Protein AF-A0A0N0JP18-F1 (afdb_monomer_lite)

Radius of gyration: 27.62 Å; chains: 1; bounding box: 71×45×60 Å

Sequence (83 aa):
MMRTAIAPGLAVLLAALLSACGTREPLTPLEGASLPTAPYGAQTKPSAEELLRRDALAAPERSVELRRRSEERQDDPFDLPPE

Secondary structure (DSSP, 8-state):
-HHHHHHHHHHHHHHHHHTTTT------PPTT--PPPPPTT-SSPPPHHHHHSPPTTTSPPP-----SS--PPPP-TT-PPP-

Structure (mmCIF, N/CA/C/O backbone):
data_AF-A0A0N0JP18-F1
#
_entry.id   AF-A0A0N0JP18-F1
#
loop_
_atom_site.group_PDB
_atom_site.id
_atom_site.type_symbol
_atom_site.label_atom_id
_atom_site.label_alt_id
_atom_site.label_comp_id
_atom_site.label_asym_id
_atom_site.label_entity_id
_atom_site.label_seq_id
_atom_site.pdbx_PDB_ins_code
_atom_site.Cartn_x
_atom_site.Cartn_y
_atom_site.Cartn_z
_atom_site.occupancy
_atom_site.B_iso_or_equiv
_atom_site.auth_seq_id
_atom_site.auth_comp_id
_atom_site.auth_asym_id
_atom_site.auth_atom_id
_atom_site.pdbx_PDB_model_num
ATOM 1 N N . MET A 1 1 ? 49.080 -14.665 15.227 1.00 51.62 1 MET A N 1
ATOM 2 C CA . MET A 1 1 ? 47.840 -15.441 15.460 1.00 51.62 1 MET A CA 1
ATOM 3 C C . MET A 1 1 ? 46.629 -14.571 15.807 1.00 51.62 1 MET A C 1
ATOM 5 O O . MET A 1 1 ? 45.569 -14.830 15.267 1.00 51.62 1 MET A O 1
ATOM 9 N N . MET A 1 2 ? 46.751 -13.508 16.616 1.00 57.28 2 MET A N 1
ATOM 10 C CA . MET A 1 2 ? 45.591 -12.667 16.985 1.00 57.28 2 MET A CA 1
ATOM 11 C C . MET A 1 2 ? 45.031 -11.812 15.827 1.00 57.28 2 MET A C 1
ATOM 13 O O . MET A 1 2 ? 43.825 -11.678 15.684 1.00 57.28 2 MET A O 1
ATOM 17 N N . ARG A 1 3 ? 45.888 -11.308 14.925 1.00 58.41 3 ARG A N 1
ATOM 18 C CA . ARG A 1 3 ? 45.483 -10.489 13.761 1.00 58.41 3 ARG A CA 1
ATOM 19 C C . ARG A 1 3 ? 44.588 -11.211 12.743 1.00 58.41 3 ARG A C 1
ATOM 21 O O . ARG A 1 3 ? 43.758 -10.567 12.116 1.00 58.41 3 ARG A O 1
ATOM 28 N N . THR A 1 4 ? 44.730 -12.527 12.591 1.00 55.81 4 THR A N 1
ATOM 29 C CA . THR A 1 4 ? 43.959 -13.328 11.621 1.00 55.81 4 THR A CA 1
ATOM 30 C C . THR A 1 4 ? 42.569 -13.717 12.134 1.00 55.81 4 THR A C 1
ATOM 32 O O . THR A 1 4 ? 41.698 -14.010 11.327 1.00 55.81 4 THR A O 1
ATOM 35 N N . ALA A 1 5 ? 42.334 -13.666 13.453 1.00 55.97 5 ALA A N 1
ATOM 36 C CA . ALA A 1 5 ? 41.024 -13.916 14.068 1.00 55.97 5 ALA A CA 1
ATOM 37 C C . ALA A 1 5 ? 40.129 -12.659 14.136 1.00 55.97 5 ALA A C 1
ATOM 39 O O . ALA A 1 5 ? 38.912 -12.769 14.254 1.00 55.97 5 ALA A O 1
ATOM 40 N N . ILE A 1 6 ? 40.715 -11.461 14.019 1.00 60.34 6 ILE A N 1
ATOM 41 C CA . ILE A 1 6 ? 39.991 -10.178 14.080 1.00 60.34 6 ILE A CA 1
ATOM 42 C C . ILE A 1 6 ? 39.193 -9.917 12.791 1.00 60.34 6 ILE A C 1
ATOM 44 O O . ILE A 1 6 ? 38.091 -9.379 12.843 1.00 60.34 6 ILE A O 1
ATOM 48 N N . ALA A 1 7 ? 39.716 -10.338 11.636 1.00 68.25 7 ALA A N 1
ATOM 49 C CA . ALA A 1 7 ? 39.075 -10.144 10.334 1.00 68.25 7 ALA A CA 1
ATOM 50 C C . ALA A 1 7 ? 37.701 -10.844 10.186 1.00 68.25 7 ALA A C 1
ATOM 52 O O . ALA A 1 7 ? 36.748 -10.166 9.799 1.00 68.25 7 ALA A O 1
ATOM 53 N N . PRO A 1 8 ? 37.532 -12.143 10.521 1.00 76.00 8 PRO A N 1
ATOM 54 C CA . PRO A 1 8 ? 36.214 -12.778 10.457 1.00 76.00 8 PRO A CA 1
ATOM 55 C C . PRO A 1 8 ? 35.246 -12.227 11.514 1.00 76.00 8 PRO A C 1
ATOM 57 O O . PRO A 1 8 ? 34.063 -12.070 11.227 1.00 76.00 8 PRO A O 1
ATOM 60 N N . GLY A 1 9 ? 35.738 -11.868 12.706 1.00 84.94 9 GLY A N 1
ATOM 61 C CA . GLY A 1 9 ? 34.907 -11.274 13.759 1.00 84.94 9 GLY A CA 1
ATOM 62 C C . GLY A 1 9 ? 34.309 -9.921 13.359 1.00 84.94 9 GLY A C 1
ATOM 63 O O . GLY A 1 9 ? 33.125 -9.679 13.585 1.00 84.94 9 GLY A O 1
ATOM 64 N N . LEU A 1 10 ? 35.095 -9.064 12.699 1.00 88.00 10 LEU A N 1
ATOM 65 C CA . LEU A 1 10 ? 34.624 -7.769 12.203 1.00 88.00 10 LEU A CA 1
ATOM 66 C C . LEU A 1 10 ? 33.582 -7.918 11.083 1.00 88.00 10 LEU A C 1
ATOM 68 O O . LEU A 1 10 ? 32.596 -7.184 11.063 1.00 88.00 10 LEU A O 1
ATOM 72 N N . ALA A 1 11 ? 33.772 -8.880 10.177 1.00 87.31 11 ALA A N 1
ATOM 73 C CA . ALA A 1 11 ? 32.823 -9.147 9.098 1.00 87.31 11 ALA A CA 1
ATOM 74 C C . ALA A 1 11 ? 31.460 -9.628 9.627 1.00 87.31 11 ALA A C 1
ATOM 76 O O . ALA A 1 11 ? 30.421 -9.152 9.172 1.00 87.31 11 ALA A O 1
ATOM 77 N N . VAL A 1 12 ? 31.458 -10.520 10.625 1.00 89.88 12 VAL A N 1
ATOM 78 C CA . VAL A 1 12 ? 30.222 -10.994 11.274 1.00 89.88 12 VAL A CA 1
ATOM 79 C C . VAL A 1 12 ? 29.513 -9.856 12.010 1.00 89.88 12 VAL A C 1
ATOM 81 O O . VAL A 1 12 ? 28.297 -9.721 11.890 1.00 89.88 12 VAL A O 1
ATOM 84 N N . LEU A 1 13 ? 30.258 -9.003 12.718 1.00 90.06 13 LEU A N 1
ATOM 85 C CA . LEU A 1 13 ? 29.693 -7.841 13.404 1.00 90.06 13 LEU A CA 1
ATOM 86 C C . LEU A 1 13 ? 29.024 -6.871 12.415 1.00 90.06 13 LEU A C 1
ATOM 88 O O . LEU A 1 13 ? 27.889 -6.459 12.635 1.00 90.06 13 LEU A O 1
ATOM 92 N N . LEU A 1 14 ? 29.689 -6.548 11.303 1.00 87.88 14 LEU A N 1
ATOM 93 C CA . LEU A 1 14 ? 29.132 -5.666 10.272 1.00 87.88 14 LEU A CA 1
ATOM 94 C C . LEU A 1 14 ? 27.871 -6.256 9.626 1.00 87.88 14 LEU A C 1
ATOM 96 O O . LEU A 1 14 ? 26.889 -5.540 9.443 1.00 87.88 14 LEU A O 1
ATOM 100 N N . ALA A 1 15 ? 27.861 -7.560 9.337 1.00 85.81 15 ALA A N 1
ATOM 101 C CA . ALA A 1 15 ? 26.677 -8.238 8.811 1.0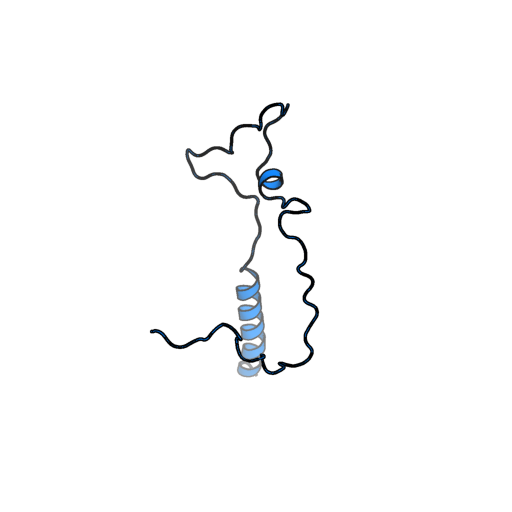0 85.81 15 ALA A CA 1
ATOM 102 C C . ALA A 1 15 ? 25.500 -8.215 9.804 1.00 85.81 15 ALA A C 1
ATOM 104 O O . ALA A 1 15 ? 24.356 -8.019 9.396 1.00 85.81 15 ALA A O 1
ATOM 105 N N . ALA A 1 16 ? 25.775 -8.359 11.105 1.00 86.38 16 ALA A N 1
ATOM 106 C CA . ALA A 1 16 ? 24.758 -8.287 12.152 1.00 86.38 16 ALA A CA 1
ATOM 107 C C . ALA A 1 16 ? 24.182 -6.872 12.336 1.00 86.38 16 ALA A C 1
ATOM 109 O O . ALA A 1 16 ? 23.011 -6.734 12.671 1.00 86.38 16 ALA A O 1
ATOM 110 N N . LEU A 1 17 ? 24.963 -5.813 12.095 1.00 85.25 17 LEU A N 1
ATOM 111 C CA . LEU A 1 17 ? 24.447 -4.438 12.137 1.00 85.25 17 LEU A CA 1
ATOM 112 C C . LEU A 1 17 ? 23.535 -4.118 10.940 1.00 85.25 17 LEU A C 1
ATOM 114 O O . LEU A 1 17 ? 22.589 -3.346 11.080 1.00 85.25 17 LEU A O 1
ATOM 118 N N . LEU A 1 18 ? 23.791 -4.713 9.770 1.00 81.88 18 LEU A N 1
ATOM 119 C CA . LEU A 1 18 ? 22.977 -4.492 8.569 1.00 81.88 18 LEU A CA 1
ATOM 120 C C . LEU A 1 18 ? 21.614 -5.202 8.615 1.00 81.88 18 LEU A C 1
ATOM 122 O O . LEU A 1 18 ? 20.700 -4.786 7.904 1.00 81.88 18 LEU A O 1
ATOM 126 N N . SER A 1 19 ? 21.444 -6.235 9.445 1.00 78.31 19 SER A N 1
ATOM 127 C CA . SER A 1 19 ? 20.175 -6.974 9.537 1.00 78.31 19 SER A CA 1
ATOM 128 C C . SER A 1 19 ? 19.065 -6.222 10.284 1.00 78.31 19 SER A C 1
ATOM 130 O O . SER A 1 19 ? 17.914 -6.650 10.241 1.00 78.31 19 SER A O 1
ATOM 132 N N . ALA A 1 20 ? 19.377 -5.094 10.932 1.00 72.56 20 ALA A N 1
ATOM 133 C CA . ALA A 1 20 ? 18.398 -4.278 11.651 1.00 72.56 20 ALA A CA 1
ATOM 134 C C . ALA A 1 20 ? 17.587 -3.325 10.746 1.00 72.56 20 ALA A C 1
ATOM 136 O O . ALA A 1 20 ? 16.613 -2.729 11.203 1.00 72.56 20 ALA A O 1
ATOM 137 N N . CYS A 1 21 ? 17.961 -3.154 9.472 1.00 79.06 21 CYS A N 1
ATOM 138 C CA . CYS A 1 21 ? 17.257 -2.252 8.560 1.00 79.06 21 CYS A CA 1
ATOM 139 C C . CYS A 1 21 ? 16.098 -2.980 7.856 1.00 79.06 21 CYS A C 1
ATOM 141 O O . CYS A 1 21 ? 16.320 -3.961 7.148 1.00 79.06 21 CYS A O 1
ATOM 143 N N . GLY A 1 22 ? 14.865 -2.489 8.024 1.00 75.38 22 GLY A N 1
ATOM 144 C CA . GLY A 1 22 ? 13.674 -3.026 7.346 1.00 75.38 22 GLY A CA 1
ATOM 145 C C . GLY A 1 22 ? 12.705 -3.816 8.230 1.00 75.38 22 GLY A C 1
ATOM 146 O O . GLY A 1 22 ? 11.918 -4.607 7.704 1.00 75.38 22 GLY A O 1
ATOM 147 N N . THR A 1 23 ? 12.731 -3.612 9.550 1.00 78.94 23 THR A N 1
ATOM 148 C CA . THR A 1 23 ? 11.693 -4.136 10.448 1.00 78.94 23 THR A CA 1
ATOM 149 C C . THR A 1 23 ? 10.311 -3.630 10.022 1.00 78.94 23 THR A C 1
ATOM 151 O O . THR A 1 23 ? 10.128 -2.459 9.693 1.00 78.94 23 THR A O 1
ATOM 154 N N . ARG A 1 24 ? 9.329 -4.537 9.989 1.00 82.25 24 ARG A N 1
ATOM 155 C CA . ARG A 1 24 ? 7.924 -4.216 9.715 1.00 82.25 24 ARG A CA 1
ATOM 156 C C . ARG A 1 24 ? 7.130 -4.428 10.991 1.00 82.25 24 ARG A C 1
ATOM 158 O O . ARG A 1 24 ? 7.111 -5.535 11.520 1.00 82.25 24 ARG A O 1
ATOM 165 N N . GLU A 1 25 ? 6.476 -3.378 11.449 1.00 84.25 25 GLU A N 1
ATOM 166 C CA . GLU A 1 25 ? 5.545 -3.399 12.571 1.00 84.25 25 GLU A CA 1
ATOM 167 C C . GLU A 1 25 ? 4.211 -2.806 12.092 1.00 84.25 25 GLU A C 1
ATOM 169 O O . GLU A 1 25 ? 4.220 -1.994 11.156 1.00 84.25 25 GLU A O 1
ATOM 174 N N . PRO A 1 26 ? 3.063 -3.210 12.667 1.00 83.00 26 PRO A N 1
ATOM 175 C CA . PRO A 1 26 ? 1.794 -2.570 12.359 1.00 83.00 26 PRO A CA 1
ATOM 176 C C . PRO A 1 26 ? 1.875 -1.053 12.541 1.00 83.00 26 PRO A C 1
ATOM 178 O O . PRO A 1 26 ? 2.360 -0.558 13.557 1.00 83.00 26 PRO A O 1
ATOM 181 N N . LEU A 1 27 ? 1.376 -0.308 11.556 1.00 82.06 27 LEU A N 1
ATOM 182 C CA . LEU A 1 27 ? 1.338 1.147 11.634 1.00 82.06 27 LEU A CA 1
ATOM 183 C C . LEU A 1 27 ? 0.200 1.601 12.549 1.00 82.06 27 LEU A C 1
ATOM 185 O O . LEU A 1 27 ? -0.943 1.154 12.418 1.00 82.06 27 LEU A O 1
ATOM 189 N N . THR A 1 28 ? 0.506 2.540 13.439 1.00 85.44 28 THR A N 1
ATOM 190 C CA . THR A 1 28 ? -0.475 3.238 14.269 1.00 85.44 28 THR A CA 1
ATOM 191 C C . THR A 1 28 ? -0.656 4.680 13.784 1.00 85.44 28 THR A C 1
ATOM 193 O O . THR A 1 28 ? 0.266 5.264 13.207 1.00 85.44 28 THR A O 1
ATOM 196 N N . PRO A 1 29 ? -1.847 5.280 13.965 1.00 86.25 29 PRO A N 1
ATOM 197 C CA . PRO A 1 29 ? -2.030 6.705 13.715 1.00 86.25 29 PRO A CA 1
ATOM 198 C C . PRO A 1 29 ? -1.088 7.546 14.583 1.00 86.25 29 PRO A C 1
ATOM 200 O O . PRO A 1 29 ? -0.759 7.154 15.703 1.00 86.25 29 PRO A O 1
ATOM 203 N N . LEU A 1 30 ? -0.705 8.727 14.087 1.00 89.25 30 LEU A N 1
ATOM 204 C CA . LEU A 1 30 ? -0.004 9.722 14.902 1.00 89.25 30 LEU A CA 1
ATOM 205 C C . LEU A 1 30 ? -0.826 10.084 16.146 1.00 89.25 30 LEU A C 1
ATOM 207 O O . LEU A 1 30 ? -2.053 9.958 16.161 1.00 89.25 30 LEU A O 1
ATOM 211 N N . GLU A 1 31 ? -0.153 10.599 17.173 1.00 92.19 31 GLU A N 1
ATOM 212 C CA . GLU A 1 31 ? -0.824 11.094 18.373 1.00 92.19 31 GLU A CA 1
ATOM 213 C C . GLU A 1 31 ? -1.898 12.136 18.024 1.00 92.19 31 GLU A C 1
ATOM 215 O O . GLU A 1 31 ? -1.674 13.063 17.246 1.00 92.19 31 GLU A O 1
ATOM 220 N N . GLY A 1 32 ? -3.099 11.949 18.574 1.00 92.31 32 GLY A N 1
ATOM 221 C CA . GLY A 1 32 ? -4.265 12.790 18.288 1.00 92.31 32 GLY A CA 1
ATOM 222 C C . GLY A 1 32 ? -4.960 12.512 16.947 1.00 92.31 32 GLY A C 1
ATOM 223 O O . GLY A 1 32 ? -6.049 13.039 16.719 1.00 92.31 32 GLY A O 1
ATOM 224 N N . ALA A 1 33 ? -4.395 11.669 16.078 1.00 91.88 33 ALA A N 1
ATOM 225 C CA . ALA A 1 33 ? -5.042 11.222 14.849 1.00 91.88 33 ALA A CA 1
ATOM 226 C C . ALA A 1 33 ? -5.857 9.940 15.075 1.00 91.88 33 ALA A C 1
ATOM 228 O O . ALA A 1 33 ? -5.626 9.162 16.000 1.00 91.88 33 ALA A O 1
ATOM 229 N N . SER A 1 34 ? -6.820 9.691 14.191 1.00 91.12 34 SER A N 1
ATOM 230 C CA . SER A 1 34 ? -7.576 8.440 14.169 1.00 91.12 34 SER A CA 1
ATOM 231 C C . SER A 1 34 ? -7.656 7.900 12.747 1.00 91.12 34 SER A C 1
ATOM 233 O O . SER A 1 34 ? -7.473 8.638 11.779 1.00 91.12 34 SER A O 1
ATOM 235 N N . LEU A 1 35 ? -7.924 6.599 12.614 1.00 91.19 35 LEU A N 1
ATOM 236 C CA . LEU A 1 35 ? -8.190 6.002 11.307 1.00 91.19 35 LEU A CA 1
ATOM 237 C C . LEU A 1 35 ? -9.381 6.708 10.622 1.00 91.19 35 LEU A C 1
ATOM 239 O O . LEU A 1 35 ? -10.261 7.212 11.331 1.00 91.19 35 LEU A O 1
ATOM 243 N N . PRO A 1 36 ? -9.469 6.685 9.280 1.00 90.69 36 PRO A N 1
ATOM 244 C CA . PRO A 1 36 ? -10.611 7.213 8.538 1.00 90.69 36 PRO A CA 1
ATOM 245 C C . PRO A 1 36 ? -11.953 6.699 9.068 1.00 90.69 36 PRO A C 1
ATOM 247 O O . PRO A 1 36 ? -12.043 5.612 9.645 1.00 90.69 36 PRO A O 1
ATOM 250 N N . THR A 1 37 ? -13.015 7.483 8.891 1.00 92.12 37 THR A N 1
ATOM 251 C CA . THR A 1 37 ? -14.365 7.006 9.214 1.00 92.12 37 THR A CA 1
ATOM 252 C C . THR A 1 37 ? -14.736 5.799 8.349 1.00 92.12 37 THR A C 1
ATOM 254 O O . THR A 1 37 ? -14.191 5.615 7.260 1.00 92.12 37 THR A O 1
ATOM 257 N N . ALA A 1 38 ? -15.652 4.967 8.844 1.00 93.94 38 ALA A N 1
ATOM 258 C CA . ALA A 1 38 ? -16.125 3.817 8.089 1.00 93.94 38 ALA A CA 1
ATOM 259 C C . ALA A 1 38 ? -16.775 4.276 6.766 1.00 93.94 38 ALA A C 1
ATOM 261 O O . ALA A 1 38 ? -17.484 5.289 6.759 1.00 93.94 38 ALA A O 1
ATOM 262 N N . PRO A 1 39 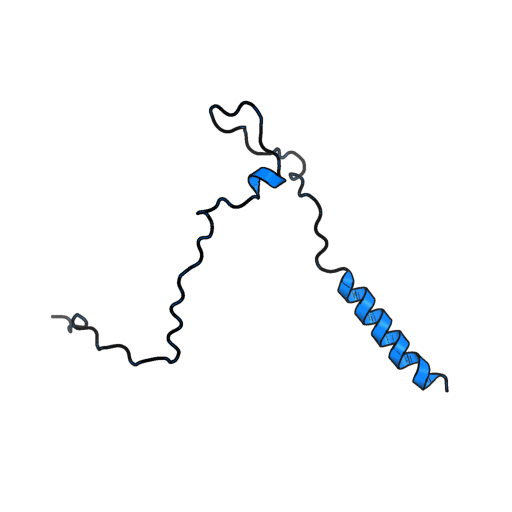? -16.557 3.548 5.655 1.00 92.00 39 PRO A N 1
ATOM 263 C CA . PRO A 1 39 ? -17.264 3.802 4.408 1.00 92.00 39 PRO A CA 1
ATOM 264 C C . PRO A 1 39 ? -18.779 3.713 4.600 1.00 92.00 39 PRO A C 1
ATOM 266 O O . PRO A 1 39 ? -19.277 2.981 5.457 1.00 92.00 39 PRO A O 1
ATOM 269 N N . TYR A 1 40 ? -19.529 4.436 3.772 1.00 95.69 40 TYR A N 1
ATOM 270 C CA . TYR A 1 40 ? -20.985 4.389 3.818 1.00 95.69 40 TYR A CA 1
ATOM 271 C C . TYR A 1 40 ? -21.505 2.956 3.609 1.00 95.69 40 TYR A C 1
ATOM 273 O O . TYR A 1 40 ? -21.093 2.270 2.676 1.00 95.69 40 TYR A O 1
ATOM 281 N N . GLY A 1 41 ? -22.408 2.512 4.488 1.00 94.81 41 GLY A N 1
ATOM 282 C CA . GLY A 1 41 ? -22.977 1.161 4.459 1.00 94.81 41 GLY A CA 1
ATOM 283 C C . GLY A 1 41 ? -22.072 0.064 5.031 1.00 94.81 41 GLY A C 1
ATOM 284 O O . GLY A 1 41 ? -22.483 -1.095 5.064 1.00 94.81 41 GLY A O 1
ATOM 285 N N . ALA A 1 42 ? -20.865 0.394 5.504 1.00 93.25 42 ALA A N 1
ATOM 286 C CA . ALA A 1 42 ? -20.013 -0.566 6.192 1.00 93.25 42 ALA A CA 1
ATOM 287 C C . ALA A 1 42 ? -20.481 -0.766 7.642 1.00 93.25 42 ALA A C 1
ATOM 289 O O . ALA A 1 42 ? -20.633 0.190 8.401 1.00 93.25 42 ALA A O 1
ATOM 290 N N . GLN A 1 43 ? -20.654 -2.028 8.041 1.00 93.81 43 GLN A N 1
ATOM 291 C CA . GLN A 1 43 ? 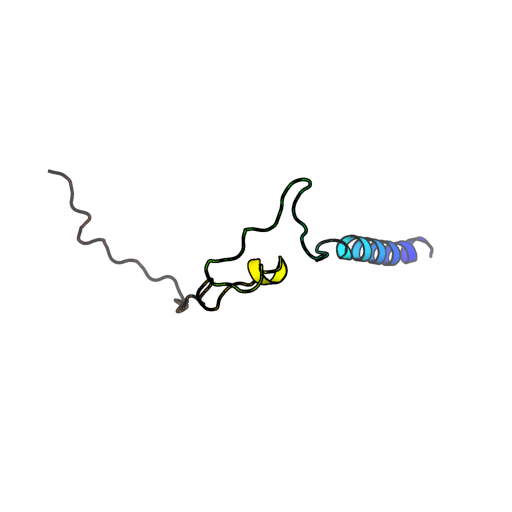-21.069 -2.395 9.401 1.00 93.81 43 GLN A CA 1
ATOM 292 C C . GLN A 1 43 ? -19.958 -2.179 10.435 1.00 93.81 43 GLN A C 1
ATOM 294 O O . GLN A 1 43 ? -20.224 -2.048 11.628 1.00 93.8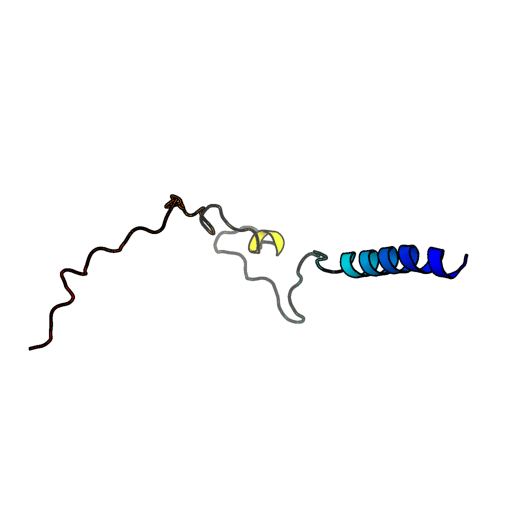1 43 GLN A O 1
ATOM 299 N N . THR A 1 44 ? -18.704 -2.161 9.982 1.00 92.50 44 THR A N 1
ATOM 300 C CA . THR A 1 44 ? -17.518 -2.020 10.823 1.00 92.50 44 THR A CA 1
ATOM 301 C C . THR A 1 44 ? -16.516 -1.073 10.180 1.00 92.50 44 THR A C 1
ATOM 303 O O . THR A 1 44 ? -16.427 -0.952 8.957 1.00 92.50 44 THR A O 1
ATOM 306 N N . LYS A 1 45 ? -15.731 -0.400 11.022 1.00 92.56 45 LYS A N 1
ATOM 307 C CA . LYS A 1 45 ? -14.617 0.439 10.586 1.00 92.56 45 LYS A CA 1
ATOM 308 C C . LYS A 1 45 ? -13.415 -0.445 10.214 1.00 92.56 45 LYS A C 1
ATOM 310 O O . LYS A 1 45 ? -13.069 -1.309 11.019 1.00 92.56 45 LYS A O 1
ATOM 315 N N . PRO A 1 46 ? -12.780 -0.235 9.049 1.00 91.88 46 PRO A N 1
ATOM 316 C CA . PRO A 1 46 ? -11.620 -1.019 8.642 1.00 91.88 46 PRO A CA 1
ATOM 31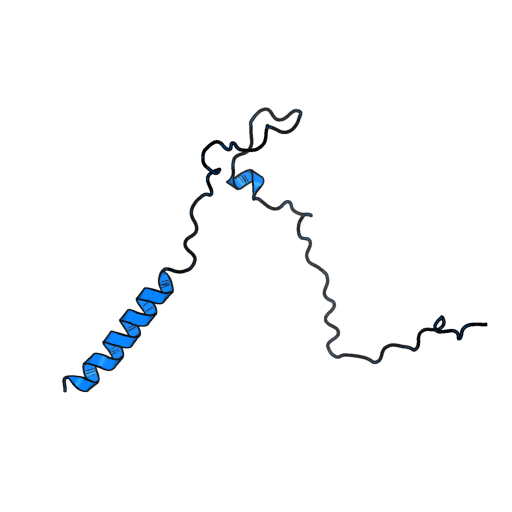7 C C . PRO A 1 46 ? -10.395 -0.731 9.521 1.00 91.88 46 PRO A C 1
ATOM 319 O O . PRO A 1 46 ? -10.196 0.384 10.016 1.00 91.88 46 PRO A O 1
ATOM 322 N N . SER A 1 47 ? -9.570 -1.756 9.699 1.00 91.44 47 SER A N 1
ATOM 323 C CA . SER A 1 47 ? -8.265 -1.707 10.361 1.00 91.44 47 SER A CA 1
ATOM 324 C C . SER A 1 47 ? -7.190 -1.057 9.478 1.00 91.44 47 SER A C 1
ATOM 326 O O . SER A 1 47 ? -7.360 -0.906 8.269 1.00 91.44 47 SER A O 1
ATOM 328 N N . ALA A 1 48 ? -6.046 -0.697 10.074 1.00 90.25 48 ALA A N 1
ATOM 329 C CA . ALA A 1 48 ? -4.903 -0.159 9.330 1.00 90.25 48 ALA A CA 1
ATOM 330 C C . ALA A 1 48 ? -4.416 -1.127 8.235 1.00 90.25 48 ALA A C 1
ATOM 332 O O . ALA A 1 48 ? -4.179 -0.709 7.106 1.00 90.25 48 ALA A O 1
ATOM 333 N N . GLU A 1 49 ? -4.345 -2.425 8.544 1.00 90.19 49 GLU A N 1
ATOM 334 C CA . GLU A 1 49 ? -3.926 -3.465 7.597 1.00 90.19 49 GLU A CA 1
ATOM 335 C C . GLU A 1 49 ? -4.887 -3.574 6.402 1.00 90.19 49 GLU A C 1
ATOM 337 O O . GLU A 1 49 ? -4.467 -3.740 5.260 1.00 90.19 49 GLU A O 1
ATOM 342 N N . GLU A 1 50 ? -6.194 -3.452 6.650 1.00 91.19 50 GLU A N 1
ATOM 343 C CA . GLU A 1 50 ? -7.212 -3.484 5.596 1.00 91.19 50 GLU A CA 1
ATOM 344 C C . GLU A 1 50 ? -7.167 -2.243 4.709 1.00 91.19 50 GLU A C 1
ATOM 346 O O . GLU A 1 50 ? -7.318 -2.371 3.499 1.00 91.19 50 GLU A O 1
ATOM 351 N N . LEU A 1 51 ? -6.915 -1.066 5.286 1.00 90.50 51 LEU A N 1
ATOM 352 C CA . LEU A 1 51 ? -6.799 0.191 4.542 1.00 90.50 51 LEU A CA 1
ATOM 353 C C . LEU A 1 51 ? -5.543 0.257 3.666 1.00 90.50 51 LEU A C 1
ATOM 355 O O . LEU A 1 51 ? -5.549 0.917 2.630 1.00 90.50 51 LEU A O 1
ATOM 359 N N . LEU A 1 52 ? -4.460 -0.397 4.088 1.00 90.06 52 LEU A N 1
ATOM 360 C CA . LEU A 1 52 ? -3.202 -0.453 3.340 1.00 90.06 52 LEU A CA 1
ATOM 361 C C . LEU A 1 52 ? -3.182 -1.587 2.309 1.00 90.06 52 LEU A C 1
ATOM 363 O O . LEU A 1 52 ? -2.296 -1.625 1.448 1.00 90.06 52 LEU A O 1
ATOM 367 N N . ARG A 1 53 ? -4.147 -2.512 2.376 1.00 91.00 53 ARG A N 1
ATOM 368 C CA . ARG A 1 53 ? -4.275 -3.588 1.401 1.00 91.00 53 ARG A CA 1
ATOM 369 C C . ARG A 1 53 ? -4.650 -3.000 0.050 1.00 91.00 53 ARG A C 1
ATOM 371 O O . ARG A 1 53 ? -5.669 -2.342 -0.113 1.00 91.00 53 ARG A O 1
ATOM 378 N N . ARG A 1 54 ? -3.814 -3.280 -0.943 1.00 91.31 54 ARG A N 1
ATOM 379 C CA . ARG A 1 54 ? -4.054 -2.859 -2.316 1.00 91.31 54 ARG A CA 1
ATOM 380 C C . ARG A 1 54 ? -5.127 -3.744 -2.958 1.00 91.31 54 ARG A C 1
ATOM 382 O O . ARG A 1 54 ? -4.994 -4.966 -2.953 1.00 91.31 54 ARG A O 1
ATOM 389 N N . ASP A 1 55 ? -6.143 -3.122 -3.545 1.00 89.88 55 ASP A N 1
ATOM 390 C CA . ASP A 1 55 ? -7.166 -3.822 -4.326 1.00 89.88 55 ASP A CA 1
ATOM 391 C C . ASP A 1 55 ? -6.599 -4.430 -5.616 1.00 89.88 55 ASP A C 1
ATOM 393 O O . ASP A 1 55 ? -5.579 -3.977 -6.145 1.00 89.88 55 ASP A O 1
ATOM 397 N N . ALA A 1 56 ? -7.306 -5.418 -6.175 1.00 86.50 56 ALA A N 1
ATOM 398 C CA . ALA A 1 56 ? -6.881 -6.152 -7.372 1.00 86.50 56 ALA A CA 1
ATOM 399 C C . ALA A 1 56 ? -6.534 -5.245 -8.567 1.00 86.50 56 ALA A C 1
ATOM 401 O O . ALA A 1 56 ? -5.612 -5.535 -9.323 1.00 86.50 56 ALA A O 1
ATOM 402 N N . LEU A 1 57 ? -7.248 -4.127 -8.723 1.00 87.75 57 LEU A N 1
ATOM 403 C CA . LEU A 1 57 ? -7.053 -3.180 -9.824 1.00 87.75 57 LEU A CA 1
ATOM 404 C C . LEU A 1 57 ? -6.251 -1.934 -9.427 1.00 87.75 57 LEU A C 1
ATOM 406 O O . LEU A 1 57 ? -6.074 -1.039 -10.249 1.00 87.75 57 LEU A O 1
ATOM 410 N N . ALA A 1 58 ? -5.756 -1.850 -8.191 1.00 90.88 58 ALA A N 1
ATOM 411 C CA . ALA A 1 58 ? -5.023 -0.676 -7.718 1.00 90.88 58 ALA A CA 1
ATOM 412 C C . ALA A 1 58 ? -3.530 -0.686 -8.112 1.00 90.88 58 ALA A C 1
ATOM 414 O O . ALA A 1 58 ? -2.874 0.352 -8.054 1.00 90.88 58 ALA A O 1
ATOM 415 N N . ALA A 1 59 ? -2.979 -1.827 -8.541 1.00 87.12 59 ALA A N 1
ATOM 416 C CA . ALA A 1 59 ? -1.716 -1.883 -9.287 1.00 87.12 59 ALA A CA 1
ATOM 417 C C . ALA A 1 59 ? -1.743 -3.053 -10.276 1.00 87.12 59 ALA A C 1
ATOM 419 O O . ALA A 1 59 ? -1.171 -4.107 -9.992 1.00 87.12 59 ALA A O 1
ATOM 420 N N . PRO A 1 60 ? -2.428 -2.892 -11.418 1.00 84.38 60 PRO A N 1
ATOM 421 C CA . PRO A 1 60 ? -2.432 -3.915 -12.443 1.00 84.38 60 PRO A CA 1
ATOM 422 C C . PRO A 1 60 ? -1.018 -4.092 -12.994 1.00 84.38 60 PRO A C 1
ATOM 424 O O . PRO A 1 60 ? -0.253 -3.128 -13.129 1.00 84.38 60 PRO A O 1
ATOM 427 N N . GLU A 1 61 ? -0.677 -5.327 -13.342 1.00 81.38 61 GLU A N 1
ATOM 428 C CA . GLU A 1 61 ? 0.548 -5.585 -14.081 1.00 81.38 61 GLU A CA 1
ATOM 429 C C . GLU A 1 61 ? 0.467 -4.872 -15.429 1.00 81.38 61 GLU A C 1
ATOM 431 O O . GLU A 1 61 ? -0.470 -5.051 -16.209 1.00 81.38 61 GLU A O 1
ATOM 436 N N . ARG A 1 62 ? 1.457 -4.027 -15.714 1.00 77.38 62 ARG A N 1
ATOM 437 C CA . ARG A 1 62 ? 1.616 -3.494 -17.062 1.00 77.38 62 ARG A CA 1
ATOM 438 C C . ARG A 1 62 ? 2.152 -4.623 -17.925 1.00 77.38 62 ARG A C 1
ATOM 440 O O . ARG A 1 62 ? 3.229 -5.144 -17.636 1.00 77.38 62 ARG A O 1
ATOM 447 N N . SER A 1 63 ? 1.452 -4.943 -19.011 1.00 71.38 63 SER A N 1
ATOM 448 C CA . SER A 1 63 ? 2.015 -5.752 -20.088 1.00 71.38 63 SER A CA 1
ATOM 449 C C . SER A 1 63 ? 3.172 -4.970 -20.710 1.00 71.38 63 SER A C 1
ATOM 451 O O . SER A 1 63 ? 2.997 -4.150 -21.612 1.00 71.38 63 SER A O 1
ATOM 453 N N . VAL A 1 64 ? 4.372 -5.162 -20.176 1.00 66.31 64 VAL A N 1
ATOM 454 C CA . VAL A 1 64 ? 5.591 -4.758 -20.857 1.00 66.31 64 VAL A CA 1
ATOM 455 C C . VAL A 1 64 ? 5.860 -5.840 -21.883 1.00 66.31 64 VAL A C 1
ATOM 457 O O . VAL A 1 64 ? 6.543 -6.822 -21.610 1.00 66.31 64 VAL A O 1
ATOM 460 N N . GLU A 1 65 ? 5.280 -5.700 -23.074 1.00 65.56 65 GLU A N 1
ATOM 461 C CA . GLU A 1 65 ? 5.827 -6.430 -24.206 1.00 65.56 65 GLU A CA 1
ATOM 462 C C . GLU A 1 65 ? 7.250 -5.904 -24.374 1.00 65.56 65 GLU A C 1
ATOM 464 O O . GLU A 1 65 ? 7.478 -4.772 -24.807 1.00 65.56 65 GLU A O 1
ATOM 469 N N . LEU A 1 66 ? 8.209 -6.670 -23.850 1.00 63.88 66 LEU A N 1
ATOM 470 C CA . LEU A 1 66 ? 9.611 -6.308 -23.876 1.00 63.88 66 LEU A CA 1
ATOM 471 C C . LEU A 1 66 ? 9.988 -6.176 -25.349 1.00 63.88 66 LEU A C 1
ATOM 473 O O . LEU A 1 66 ? 10.242 -7.178 -26.023 1.00 63.88 66 LEU A O 1
ATOM 477 N N . ARG A 1 67 ? 10.058 -4.941 -25.861 1.00 60.09 67 ARG A N 1
ATOM 478 C CA . ARG A 1 67 ? 10.836 -4.681 -27.068 1.00 60.09 67 ARG A CA 1
ATOM 479 C C . ARG A 1 67 ? 12.242 -5.154 -26.733 1.00 60.09 67 ARG A C 1
ATOM 481 O O . ARG A 1 67 ? 12.941 -4.534 -25.938 1.00 60.09 67 ARG A O 1
ATOM 488 N N . ARG A 1 68 ? 12.643 -6.295 -27.299 1.00 67.00 68 ARG A N 1
ATOM 489 C CA . ARG A 1 68 ? 13.950 -6.920 -27.021 1.00 67.00 68 ARG A CA 1
ATOM 490 C C . ARG A 1 68 ? 15.125 -6.016 -27.413 1.00 67.00 68 ARG A C 1
ATOM 492 O O . ARG A 1 68 ? 16.259 -6.298 -27.048 1.00 67.00 68 ARG A O 1
ATOM 499 N N . ARG A 1 69 ? 14.844 -4.965 -28.185 1.00 68.56 69 ARG A N 1
ATOM 500 C CA . ARG A 1 69 ? 15.767 -3.945 -28.672 1.00 68.56 69 ARG A CA 1
ATOM 501 C C . ARG A 1 69 ? 15.020 -2.630 -28.874 1.00 68.56 69 ARG A C 1
ATOM 503 O O . ARG A 1 69 ? 13.836 -2.631 -29.204 1.00 68.56 69 ARG A O 1
ATOM 510 N N . SER A 1 70 ? 15.729 -1.522 -28.726 1.00 74.69 70 SER A N 1
ATOM 511 C CA . SER A 1 70 ? 15.263 -0.225 -29.208 1.00 74.69 70 SER A CA 1
ATOM 512 C C . SER A 1 70 ? 15.165 -0.272 -30.736 1.00 74.69 70 SER A C 1
ATOM 514 O O . SER A 1 70 ? 16.122 -0.671 -31.392 1.00 74.69 70 SER A O 1
ATOM 516 N N . GLU A 1 71 ? 14.021 0.103 -31.306 1.00 77.62 71 GLU A N 1
ATOM 517 C CA . GLU A 1 71 ? 13.889 0.382 -32.744 1.00 77.62 71 GLU A CA 1
ATOM 518 C C . GLU A 1 71 ? 13.645 1.883 -32.921 1.00 77.62 71 GLU A C 1
ATOM 520 O O . GLU A 1 71 ? 13.017 2.507 -32.053 1.00 77.62 71 GLU A O 1
ATOM 525 N N . GLU A 1 72 ? 14.164 2.416 -34.027 1.00 85.50 72 GLU A N 1
ATOM 526 C CA . GLU A 1 72 ? 14.012 3.800 -34.483 1.00 85.50 72 GLU A CA 1
ATOM 527 C C . GLU A 1 72 ? 12.534 4.219 -34.436 1.00 85.50 72 GLU A C 1
ATOM 529 O O . GLU A 1 72 ? 11.644 3.439 -34.795 1.00 85.50 72 GLU A O 1
ATOM 534 N N . ARG A 1 73 ? 12.255 5.435 -33.961 1.00 84.75 73 ARG A N 1
ATOM 535 C CA . ARG A 1 73 ? 10.905 6.002 -34.054 1.00 84.75 73 ARG A CA 1
ATOM 536 C C . ARG A 1 73 ? 10.708 6.532 -35.470 1.00 84.75 73 ARG A C 1
ATOM 538 O O . ARG A 1 73 ? 11.636 7.089 -36.037 1.00 84.75 73 ARG A O 1
ATOM 545 N N . GLN A 1 74 ? 9.514 6.339 -36.023 1.00 88.38 74 GLN A N 1
ATOM 546 C CA . GLN A 1 74 ? 9.159 6.991 -37.281 1.00 88.38 74 GLN A CA 1
ATOM 547 C C . GLN A 1 74 ? 9.065 8.501 -37.057 1.00 88.38 74 GLN A C 1
ATOM 549 O O . GLN A 1 74 ? 8.668 8.927 -35.967 1.00 88.38 74 GLN A O 1
ATOM 554 N N . ASP A 1 75 ? 9.429 9.270 -38.080 1.00 90.88 75 ASP A N 1
ATOM 555 C CA . ASP A 1 75 ? 9.260 10.721 -38.081 1.00 90.88 75 ASP A CA 1
ATOM 556 C C . ASP A 1 75 ? 7.790 11.085 -37.833 1.00 90.88 75 ASP A C 1
ATOM 558 O O . ASP A 1 75 ? 6.878 10.385 -38.289 1.00 90.88 75 ASP A O 1
ATOM 562 N N . ASP A 1 76 ? 7.559 12.157 -37.071 1.00 91.50 76 ASP A N 1
ATOM 563 C CA . ASP A 1 76 ? 6.212 12.620 -36.747 1.00 91.50 76 ASP A CA 1
ATOM 564 C C . ASP A 1 76 ? 5.588 13.281 -37.989 1.00 91.50 76 ASP A C 1
ATOM 566 O O . ASP A 1 76 ? 6.074 14.323 -38.433 1.00 91.50 76 ASP A O 1
ATOM 570 N N . PRO A 1 77 ? 4.508 12.719 -38.566 1.00 88.44 77 PRO A N 1
ATOM 571 C CA . PRO A 1 77 ? 3.870 13.300 -39.745 1.00 88.44 77 PRO A CA 1
ATOM 572 C C . PRO A 1 77 ? 3.232 14.673 -39.475 1.00 88.44 77 PRO A C 1
ATOM 574 O O . PRO A 1 77 ? 2.811 15.337 -40.422 1.00 88.44 77 PRO A O 1
ATOM 577 N N . PHE A 1 78 ? 3.130 15.085 -38.209 1.00 89.00 78 PHE A N 1
ATOM 578 C CA . PHE A 1 78 ? 2.556 16.358 -37.786 1.00 89.00 78 PHE A CA 1
ATOM 579 C C . PHE A 1 78 ? 3.598 17.366 -37.284 1.00 89.00 78 PHE A C 1
ATOM 581 O O . PHE A 1 78 ? 3.206 18.446 -36.839 1.00 89.00 78 PHE A O 1
ATOM 588 N N . ASP A 1 79 ? 4.898 17.072 -37.395 1.00 89.94 79 ASP A N 1
ATOM 589 C CA . ASP A 1 79 ? 5.971 18.047 -37.151 1.00 89.94 79 ASP A CA 1
ATOM 590 C C . ASP A 1 79 ? 6.109 19.002 -38.351 1.00 89.94 79 ASP A C 1
ATOM 592 O O . ASP A 1 79 ? 7.076 18.989 -39.116 1.00 89.94 79 ASP A O 1
ATOM 596 N N . LEU A 1 80 ? 5.048 19.778 -38.582 1.00 87.44 80 LEU A N 1
ATOM 597 C CA . LEU A 1 80 ? 4.948 20.743 -39.671 1.00 87.44 80 LEU A CA 1
ATOM 598 C C . LEU A 1 80 ? 5.513 22.106 -39.225 1.00 87.44 80 LEU A C 1
ATOM 600 O O . LEU A 1 80 ? 5.283 22.522 -38.087 1.00 87.44 80 LEU A O 1
ATOM 604 N N . PRO A 1 81 ? 6.222 22.839 -40.105 1.00 88.62 81 PRO A N 1
ATOM 605 C CA . PRO A 1 81 ? 6.733 24.169 -39.780 1.00 88.62 81 PRO A CA 1
ATOM 606 C C . PRO A 1 81 ? 5.598 25.201 -39.577 1.00 88.62 81 PRO A C 1
ATOM 608 O O . PRO A 1 81 ? 4.529 25.047 -40.170 1.00 88.62 81 PRO A O 1
ATOM 611 N N . PRO A 1 82 ? 5.822 26.260 -38.768 1.00 83.81 82 PRO A N 1
ATOM 612 C CA . PRO A 1 82 ? 4.861 27.353 -38.581 1.0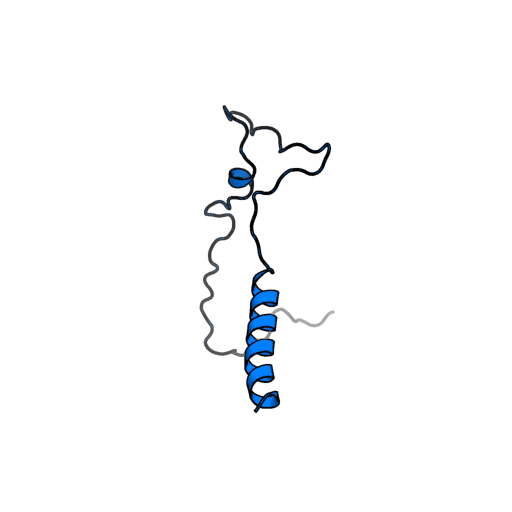0 83.81 82 PRO A CA 1
ATOM 613 C C . PRO A 1 82 ? 4.716 28.228 -39.841 1.00 83.81 82 PRO A C 1
ATOM 615 O O . PRO A 1 82 ? 5.640 28.296 -40.653 1.00 83.81 82 PRO A O 1
ATOM 618 N N . GLU A 1 83 ? 3.571 28.911 -39.967 1.00 77.38 83 GLU A N 1
ATOM 619 C CA . GLU A 1 83 ? 3.217 29.811 -41.087 1.00 77.38 83 GLU A CA 1
ATOM 620 C C . GLU A 1 83 ? 3.742 31.246 -40.933 1.00 77.38 83 GLU A C 1
ATOM 622 O O . GLU A 1 83 ? 3.747 31.766 -39.790 1.00 77.38 83 GLU A O 1
#

pLDDT: mean 82.91, std 10.81, range [51.62, 95.69]

Foldseek 3Di:
DVVVVVVVVVVVVVVVVVVPPDDDDQDDDDVPDDDDDAPPPDPDRDDSVRVPDADPPNDDDDPCPPPVDDDDDDDDPPPDDDD